Protein AF-A0A3D4B3L7-F1 (afdb_monomer_lite)

Radius of gyration: 10.41 Å; chains: 1; bounding box: 28×25×22 Å

pLDDT: mean 88.98, std 11.94, range [49.75, 97.88]

Structure (mmCIF, N/CA/C/O backbone):
data_AF-A0A3D4B3L7-F1
#
_entry.id   AF-A0A3D4B3L7-F1
#
loop_
_atom_site.group_PDB
_atom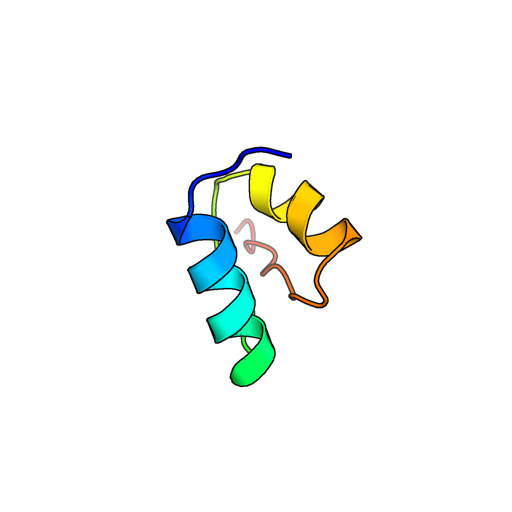_site.id
_atom_site.type_symbol
_atom_site.label_atom_id
_atom_site.label_alt_id
_atom_site.label_comp_id
_atom_site.label_asym_id
_atom_site.label_entity_id
_atom_site.label_seq_id
_atom_site.pdbx_PDB_ins_code
_atom_site.Cartn_x
_atom_site.Cartn_y
_atom_site.Cartn_z
_atom_site.occupancy
_atom_site.B_iso_or_equiv
_atom_site.auth_seq_id
_atom_site.auth_comp_id
_atom_site.auth_asym_id
_atom_site.auth_atom_id
_atom_site.pdbx_PDB_model_num
ATOM 1 N N . ILE A 1 1 ? 9.922 -4.346 -12.151 1.00 49.75 1 ILE A N 1
ATOM 2 C CA . ILE A 1 1 ? 9.698 -3.508 -10.954 1.00 49.75 1 ILE A CA 1
ATOM 3 C C . ILE A 1 1 ? 11.029 -3.410 -10.226 1.00 49.75 1 ILE A C 1
ATOM 5 O O . ILE A 1 1 ? 11.508 -4.424 -9.735 1.00 49.75 1 ILE A O 1
ATOM 9 N N . GLN A 1 2 ? 11.678 -2.249 -10.267 1.00 51.28 2 GLN A N 1
ATOM 10 C CA . GLN A 1 2 ? 12.859 -1.961 -9.451 1.00 51.28 2 GLN A CA 1
ATOM 11 C C . GLN A 1 2 ? 12.457 -0.836 -8.494 1.00 51.28 2 GLN A C 1
ATOM 13 O O . GLN A 1 2 ? 12.771 0.321 -8.746 1.00 51.28 2 GLN A O 1
ATOM 18 N N . GLY A 1 3 ? 11.682 -1.171 -7.461 1.00 62.81 3 GLY A N 1
ATOM 19 C CA . GLY A 1 3 ? 11.472 -0.263 -6.332 1.00 62.81 3 GLY A CA 1
ATOM 20 C C . GLY A 1 3 ? 12.654 -0.316 -5.368 1.00 62.81 3 GLY A C 1
ATOM 21 O O . GLY A 1 3 ? 13.620 -1.068 -5.577 1.00 62.81 3 GLY A O 1
ATOM 22 N N . SER A 1 4 ? 12.611 0.501 -4.322 1.00 75.50 4 SER A N 1
ATOM 23 C CA . SER A 1 4 ? 13.658 0.509 -3.309 1.00 75.50 4 SER A CA 1
ATOM 24 C C . SER A 1 4 ? 13.710 -0.854 -2.613 1.00 75.50 4 SER A C 1
ATOM 26 O O . SER A 1 4 ? 12.682 -1.466 -2.329 1.00 75.50 4 SER A O 1
ATOM 28 N N . HIS A 1 5 ? 14.907 -1.333 -2.256 1.00 83.75 5 HIS A N 1
ATOM 29 C CA . HIS A 1 5 ? 15.039 -2.516 -1.390 1.00 83.75 5 HIS A CA 1
ATOM 30 C C . HIS A 1 5 ? 14.253 -2.357 -0.072 1.00 83.75 5 HIS A C 1
ATOM 32 O O . HIS A 1 5 ? 13.884 -3.347 0.558 1.00 83.75 5 HIS A O 1
ATOM 38 N N . ILE A 1 6 ? 13.986 -1.109 0.327 1.00 90.94 6 ILE A N 1
ATOM 39 C CA . ILE A 1 6 ? 13.186 -0.760 1.499 1.00 90.94 6 ILE A CA 1
ATOM 40 C C . ILE A 1 6 ? 11.702 -1.085 1.280 1.00 90.94 6 ILE A C 1
ATOM 42 O O . ILE A 1 6 ? 11.089 -1.643 2.184 1.00 90.94 6 ILE A O 1
ATOM 46 N N . ASP A 1 7 ? 11.134 -0.832 0.100 1.00 91.75 7 ASP A N 1
ATOM 47 C CA . ASP A 1 7 ? 9.701 -1.056 -0.165 1.00 91.75 7 ASP A CA 1
ATOM 48 C C . ASP A 1 7 ? 9.366 -2.546 -0.097 1.00 91.75 7 ASP A C 1
ATOM 50 O O . ASP A 1 7 ? 8.370 -2.960 0.500 1.00 91.75 7 ASP A O 1
ATOM 54 N N . PHE A 1 8 ? 10.275 -3.377 -0.617 1.00 91.38 8 PHE A N 1
ATOM 55 C CA . PHE A 1 8 ? 10.162 -4.827 -0.506 1.00 91.38 8 PHE A CA 1
ATOM 56 C C . PHE A 1 8 ? 10.271 -5.309 0.949 1.00 91.38 8 PHE A C 1
ATOM 58 O O . PHE A 1 8 ? 9.514 -6.186 1.365 1.00 91.38 8 PHE A O 1
ATOM 65 N N . LEU A 1 9 ? 11.170 -4.720 1.747 1.00 94.50 9 LEU A N 1
ATOM 66 C CA . LEU A 1 9 ? 11.275 -5.027 3.176 1.00 94.50 9 LEU A CA 1
ATOM 67 C C . LEU A 1 9 ? 10.001 -4.629 3.937 1.00 94.50 9 LEU A C 1
ATOM 69 O O . LEU A 1 9 ? 9.533 -5.403 4.771 1.00 94.50 9 LEU A O 1
ATOM 73 N N . ILE A 1 10 ? 9.422 -3.464 3.636 1.00 95.88 10 ILE A N 1
ATOM 74 C CA . ILE A 1 10 ? 8.148 -3.022 4.221 1.00 95.88 10 ILE A CA 1
ATOM 75 C C . ILE A 1 10 ? 7.044 -4.028 3.882 1.00 95.88 10 ILE A C 1
ATOM 77 O O . ILE A 1 10 ? 6.334 -4.466 4.787 1.00 95.88 10 ILE A O 1
ATOM 81 N N . CYS A 1 11 ? 6.949 -4.459 2.619 1.00 95.19 11 CYS A N 1
ATOM 82 C CA . CYS A 1 11 ? 5.979 -5.472 2.204 1.00 95.19 11 CYS A CA 1
ATOM 83 C C . CYS A 1 11 ? 6.158 -6.798 2.961 1.00 95.19 11 CYS A C 1
ATOM 85 O O . CYS A 1 11 ? 5.185 -7.353 3.466 1.00 95.19 11 CYS A O 1
ATOM 87 N N . ALA A 1 12 ? 7.396 -7.285 3.095 1.00 95.25 12 ALA A N 1
ATOM 88 C CA . ALA A 1 12 ? 7.690 -8.532 3.802 1.00 95.25 12 ALA A CA 1
ATOM 89 C C . ALA A 1 12 ? 7.337 -8.467 5.298 1.00 95.25 12 ALA A C 1
ATOM 91 O O . ALA A 1 12 ? 6.856 -9.443 5.871 1.00 95.25 12 ALA A O 1
ATOM 92 N N . VAL A 1 13 ? 7.571 -7.322 5.945 1.00 96.94 13 VAL A N 1
ATOM 93 C CA . VAL A 1 13 ? 7.201 -7.121 7.353 1.00 96.94 13 VAL A CA 1
ATOM 94 C C . VAL A 1 13 ? 5.682 -7.036 7.508 1.00 96.94 13 VAL A C 1
ATOM 96 O O . VAL A 1 13 ? 5.143 -7.658 8.421 1.00 96.94 13 VAL A O 1
ATOM 99 N N . ALA A 1 14 ? 4.994 -6.308 6.626 1.00 97.81 14 ALA A N 1
ATOM 100 C CA . ALA A 1 14 ? 3.539 -6.184 6.655 1.00 97.81 14 ALA A CA 1
ATOM 101 C C . ALA A 1 14 ? 2.843 -7.544 6.486 1.00 97.81 14 ALA A C 1
ATOM 103 O O . ALA A 1 14 ? 1.968 -7.886 7.278 1.00 97.81 14 ALA A O 1
ATOM 104 N N . GLU A 1 15 ? 3.296 -8.350 5.521 1.00 96.94 15 GLU A N 1
ATOM 105 C CA . GLU A 1 15 ? 2.787 -9.707 5.279 1.00 96.94 15 GLU A CA 1
ATOM 106 C C . GLU A 1 15 ? 3.031 -10.624 6.486 1.00 96.94 15 GLU A C 1
ATOM 108 O O . GLU A 1 15 ? 2.093 -11.217 7.016 1.00 96.94 15 GLU A O 1
ATOM 113 N N . ARG A 1 16 ? 4.263 -10.650 7.013 1.00 97.25 16 ARG A N 1
ATOM 114 C CA . ARG A 1 16 ? 4.633 -11.488 8.166 1.00 97.25 16 ARG A CA 1
ATOM 115 C C . ARG A 1 16 ? 3.803 -11.200 9.419 1.00 97.25 16 ARG A C 1
ATOM 117 O O . ARG A 1 16 ? 3.652 -12.081 10.269 1.00 97.25 16 ARG A O 1
ATOM 124 N N . HIS A 1 17 ? 3.354 -9.960 9.581 1.00 97.88 17 HIS A N 1
ATOM 125 C CA . HIS A 1 17 ? 2.655 -9.495 10.775 1.00 97.88 17 HIS A CA 1
ATOM 126 C C . HIS A 1 17 ? 1.153 -9.269 10.567 1.00 97.88 17 HIS A C 1
ATOM 128 O O . HIS A 1 17 ? 0.499 -8.845 11.519 1.00 97.88 17 HIS A O 1
ATOM 134 N N . ASP A 1 18 ? 0.616 -9.565 9.380 1.00 96.50 18 ASP A N 1
ATOM 135 C CA . ASP A 1 18 ? -0.787 -9.327 9.012 1.00 96.50 18 ASP A CA 1
ATOM 136 C C . ASP A 1 18 ? -1.231 -7.874 9.285 1.00 96.50 18 ASP A C 1
ATOM 138 O O . ASP A 1 18 ? -2.267 -7.599 9.895 1.00 96.50 18 ASP A O 1
ATOM 142 N N . THR A 1 19 ? -0.391 -6.909 8.891 1.00 97.00 19 THR A N 1
ATOM 143 C CA . THR A 1 19 ? -0.663 -5.476 9.072 1.00 97.00 19 THR A CA 1
ATOM 144 C C . THR A 1 19 ? -0.872 -4.757 7.745 1.00 97.00 19 THR A C 1
ATOM 146 O O . THR A 1 19 ? -0.272 -5.080 6.722 1.00 97.00 19 THR A O 1
ATOM 149 N N . SER A 1 20 ? -1.738 -3.739 7.755 1.00 97.06 20 SER A N 1
ATOM 150 C CA . SER A 1 20 ? -1.976 -2.896 6.583 1.00 97.06 20 SER A CA 1
ATOM 151 C C . SER A 1 20 ? -0.922 -1.796 6.446 1.00 97.06 20 SER A C 1
ATOM 153 O O . SER A 1 20 ? -0.615 -1.114 7.427 1.00 97.06 20 SER A O 1
ATOM 155 N N . ILE A 1 21 ? -0.453 -1.546 5.226 1.00 96.62 21 ILE A N 1
ATOM 156 C CA . ILE A 1 21 ? 0.467 -0.451 4.902 1.00 96.62 21 ILE A CA 1
ATOM 157 C C . ILE A 1 21 ? -0.346 0.825 4.660 1.00 96.62 21 ILE A C 1
ATOM 159 O O . ILE A 1 21 ? -1.209 0.864 3.785 1.00 96.62 21 ILE A O 1
ATOM 163 N N . PHE A 1 22 ? -0.070 1.881 5.426 1.00 96.12 22 PHE A N 1
ATOM 164 C CA . PHE A 1 22 ? -0.571 3.227 5.154 1.00 96.12 22 PHE A CA 1
ATOM 165 C C . PHE A 1 22 ? 0.542 4.053 4.518 1.00 96.12 22 PHE A C 1
ATOM 167 O O . PHE A 1 22 ? 1.582 4.273 5.138 1.00 96.12 22 PHE A O 1
ATOM 174 N N . THR A 1 23 ? 0.334 4.486 3.280 1.00 93.00 23 THR A N 1
ATOM 175 C CA . THR A 1 23 ? 1.342 5.199 2.496 1.00 93.00 23 THR A CA 1
ATOM 176 C C . THR A 1 23 ? 0.675 6.164 1.519 1.00 93.00 23 THR A C 1
ATOM 178 O O . THR A 1 23 ? -0.488 5.984 1.163 1.00 93.00 23 THR A O 1
ATOM 181 N N . THR A 1 24 ? 1.407 7.197 1.105 1.00 92.50 24 THR A N 1
ATOM 182 C CA . THR A 1 24 ? 1.056 8.062 -0.037 1.00 92.50 24 THR A CA 1
ATOM 183 C C . THR A 1 24 ? 1.862 7.707 -1.288 1.00 92.50 24 THR A C 1
ATOM 185 O O . THR A 1 24 ? 1.808 8.436 -2.271 1.00 92.50 24 THR A O 1
ATOM 188 N N . ASP A 1 25 ? 2.678 6.656 -1.212 1.00 91.50 25 ASP A N 1
ATOM 189 C CA . ASP A 1 25 ? 3.484 6.146 -2.312 1.00 91.50 25 ASP A CA 1
ATOM 190 C C . ASP A 1 25 ? 2.681 5.114 -3.111 1.00 91.50 25 ASP A C 1
ATOM 192 O O . ASP A 1 25 ? 2.306 4.056 -2.593 1.00 91.50 25 ASP A O 1
ATOM 196 N N . ASP A 1 26 ? 2.412 5.439 -4.373 1.00 90.19 26 ASP A N 1
ATOM 197 C CA . ASP A 1 26 ? 1.574 4.630 -5.250 1.00 90.19 26 ASP A CA 1
ATOM 198 C C . ASP A 1 26 ? 2.263 3.346 -5.734 1.00 90.1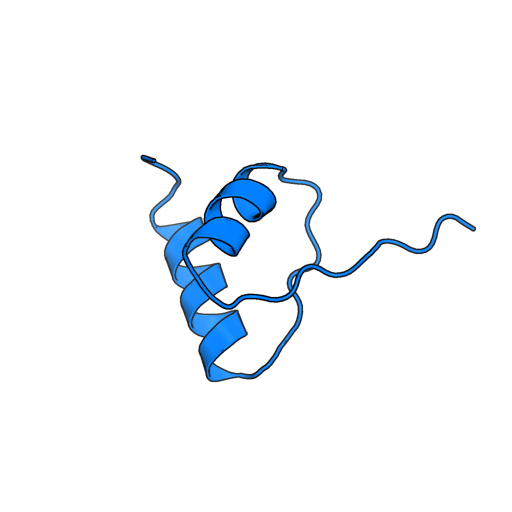9 26 ASP A C 1
ATOM 200 O O . ASP A 1 26 ? 1.566 2.439 -6.205 1.00 90.19 26 ASP A O 1
ATOM 204 N N . ASP A 1 27 ? 3.587 3.205 -5.582 1.00 90.44 27 ASP A N 1
ATOM 205 C CA . ASP A 1 27 ? 4.302 1.984 -5.976 1.00 90.44 27 ASP A CA 1
ATOM 206 C C . ASP A 1 27 ? 3.822 0.761 -5.178 1.00 90.44 27 ASP A C 1
ATOM 208 O O . ASP A 1 27 ? 3.805 -0.359 -5.695 1.00 90.44 27 ASP A O 1
ATOM 212 N N . PHE A 1 28 ? 3.321 0.960 -3.954 1.00 93.00 28 PHE A N 1
ATOM 213 C CA . PHE A 1 28 ? 2.746 -0.118 -3.145 1.00 93.00 28 PHE A CA 1
ATOM 214 C C . PHE A 1 28 ? 1.485 -0.737 -3.760 1.00 93.00 28 PHE A C 1
ATOM 216 O O . PHE A 1 28 ? 1.200 -1.903 -3.483 1.00 93.00 28 PHE A O 1
ATOM 223 N N . ASN A 1 29 ? 0.772 -0.020 -4.638 1.00 92.94 29 ASN A N 1
ATOM 224 C CA . ASN A 1 29 ? -0.322 -0.613 -5.410 1.00 92.94 29 ASN A CA 1
ATOM 225 C C . ASN A 1 29 ? 0.208 -1.685 -6.374 1.00 92.94 29 ASN A C 1
ATOM 227 O O . ASN A 1 29 ? -0.361 -2.769 -6.442 1.00 92.94 29 ASN A O 1
ATOM 231 N N . GLN A 1 30 ? 1.336 -1.429 -7.049 1.00 92.25 30 GLN A N 1
ATOM 232 C CA . GLN A 1 30 ? 1.979 -2.408 -7.939 1.00 92.25 30 GLN A CA 1
ATOM 233 C C . GLN A 1 30 ? 2.544 -3.594 -7.146 1.00 92.25 30 GLN A C 1
ATOM 235 O O . GLN A 1 30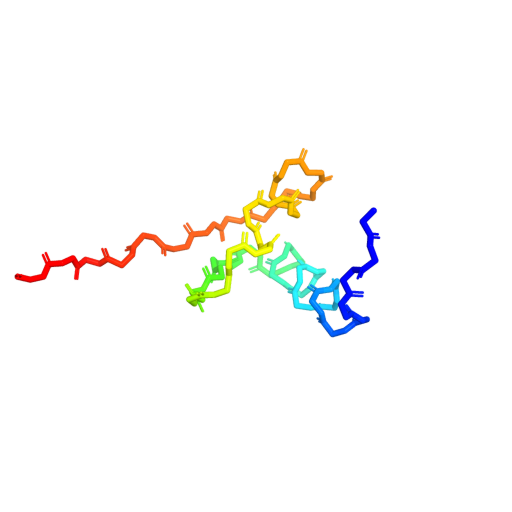 ? 2.474 -4.739 -7.588 1.00 92.25 30 GLN A O 1
ATOM 240 N N . TYR A 1 31 ? 3.088 -3.349 -5.950 1.00 92.31 31 TYR A N 1
ATOM 241 C CA . TYR A 1 31 ? 3.526 -4.433 -5.069 1.00 92.31 31 TYR A CA 1
ATOM 242 C C . TYR A 1 31 ? 2.362 -5.313 -4.605 1.00 92.31 31 TYR A C 1
ATOM 244 O O . TYR A 1 31 ? 2.520 -6.533 -4.588 1.00 92.31 31 TYR A O 1
ATOM 252 N N . ALA A 1 32 ? 1.200 -4.734 -4.286 1.00 93.81 32 ALA A N 1
ATOM 253 C CA . ALA A 1 32 ? 0.009 -5.478 -3.869 1.00 93.81 32 ALA A CA 1
ATOM 254 C C . ALA A 1 32 ? -0.547 -6.412 -4.966 1.00 93.81 32 ALA A C 1
ATOM 256 O O . ALA A 1 32 ? -1.244 -7.376 -4.655 1.00 93.81 32 ALA A O 1
ATOM 257 N N . GLU A 1 33 ? -0.205 -6.185 -6.240 1.00 93.31 33 GLU A N 1
ATOM 258 C CA . GLU A 1 33 ? -0.529 -7.111 -7.339 1.00 93.31 33 GLU A CA 1
ATOM 259 C C . GLU A 1 33 ? 0.308 -8.403 -7.303 1.00 93.31 33 GLU A C 1
ATOM 261 O O . GLU A 1 33 ? -0.087 -9.422 -7.874 1.00 93.31 33 GLU A O 1
ATOM 266 N N . HIS A 1 34 ? 1.470 -8.380 -6.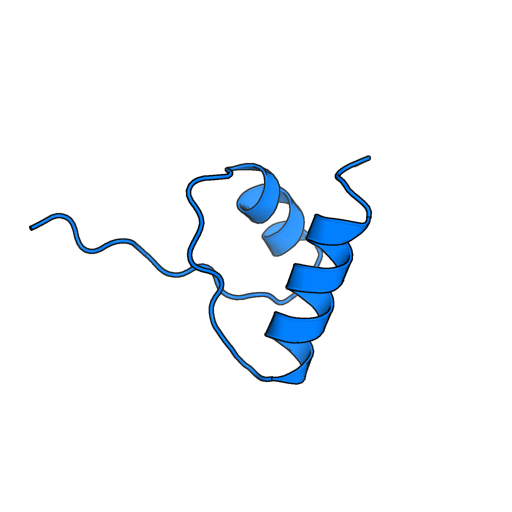642 1.00 91.19 34 HIS A N 1
ATOM 267 C CA . HIS A 1 34 ? 2.440 -9.481 -6.646 1.00 91.19 34 HIS A CA 1
ATOM 268 C C . HIS A 1 34 ? 2.728 -10.072 -5.261 1.00 91.19 34 HIS A C 1
ATOM 270 O O . HIS A 1 34 ? 3.141 -11.228 -5.164 1.00 91.19 34 HIS A O 1
ATOM 276 N N . ILE A 1 35 ? 2.539 -9.292 -4.200 1.00 91.31 35 ILE A N 1
ATOM 277 C CA . ILE A 1 35 ? 2.815 -9.652 -2.809 1.00 91.31 35 ILE A CA 1
ATOM 278 C C . ILE A 1 35 ? 1.507 -9.480 -2.025 1.00 91.31 35 ILE A C 1
ATOM 280 O O . ILE A 1 35 ? 0.856 -8.448 -2.188 1.00 91.31 35 ILE A O 1
ATOM 284 N N . PRO A 1 36 ? 1.105 -10.442 -1.173 1.00 94.44 36 PRO A N 1
ATOM 285 C CA . PRO A 1 36 ? -0.171 -10.396 -0.458 1.00 94.44 36 PRO A CA 1
ATOM 286 C C . PRO A 1 36 ? -0.128 -9.413 0.725 1.00 94.44 36 PRO A C 1
ATOM 288 O O . PRO A 1 36 ? -0.201 -9.801 1.887 1.00 94.44 36 PRO A O 1
ATOM 291 N N . VAL A 1 37 ? 0.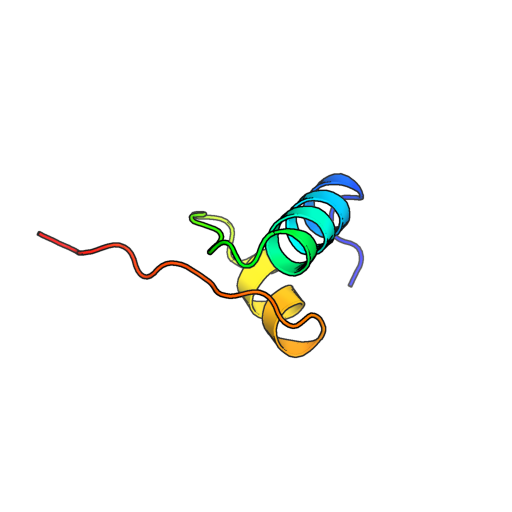001 -8.122 0.427 1.00 95.81 37 VAL A N 1
ATOM 292 C CA . VAL A 1 37 ? -0.042 -7.027 1.402 1.00 95.81 37 VAL A CA 1
ATOM 293 C C . VAL A 1 37 ? -1.359 -6.266 1.295 1.00 95.81 37 VAL A C 1
ATOM 295 O O . VAL A 1 37 ? -1.906 -6.086 0.210 1.00 95.81 37 VAL A O 1
ATOM 298 N N . THR A 1 38 ? -1.869 -5.790 2.431 1.00 97.06 38 THR A N 1
ATOM 299 C CA . THR A 1 38 ? -3.095 -4.980 2.482 1.00 97.06 38 THR A CA 1
ATOM 300 C C . THR A 1 38 ? -2.739 -3.499 2.553 1.00 97.06 38 THR A C 1
ATOM 302 O O . THR A 1 38 ? -1.932 -3.102 3.390 1.00 97.06 38 THR A O 1
ATOM 305 N N . LEU A 1 39 ? -3.367 -2.660 1.726 1.00 96.19 39 LEU A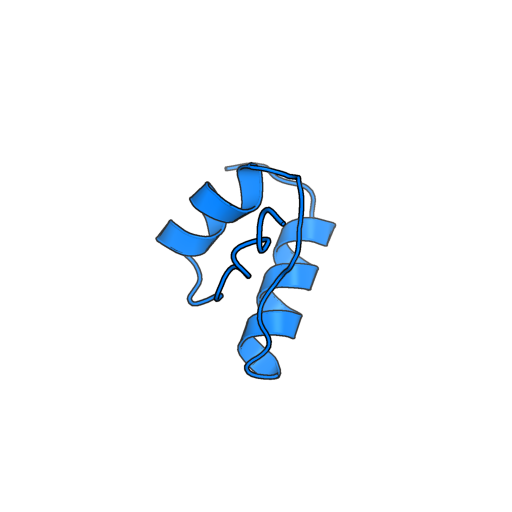 N 1
ATOM 306 C CA . LEU A 1 39 ? -3.205 -1.204 1.792 1.00 96.19 39 LEU A CA 1
ATOM 307 C C . LEU A 1 39 ? -4.343 -0.567 2.598 1.00 96.19 39 LEU A C 1
ATOM 309 O O . LEU A 1 39 ? -5.514 -0.917 2.439 1.00 96.19 39 LEU A O 1
ATOM 313 N N . HIS A 1 40 ? -4.001 0.367 3.486 1.00 95.19 40 HIS A N 1
ATOM 314 C CA . HIS A 1 40 ? -4.977 1.078 4.304 1.00 95.19 40 HIS A CA 1
ATOM 315 C C . HIS A 1 40 ? -5.608 2.237 3.522 1.00 95.19 40 HIS A C 1
ATOM 317 O O . HIS A 1 40 ? -4.935 3.209 3.181 1.00 95.19 40 HIS A O 1
ATOM 323 N N . ASN A 1 41 ? -6.928 2.193 3.331 1.00 86.56 41 ASN A N 1
ATOM 324 C CA . ASN A 1 41 ? -7.675 3.304 2.744 1.00 86.56 41 ASN A CA 1
ATOM 325 C C . ASN A 1 41 ? -7.751 4.485 3.722 1.00 86.56 41 ASN A C 1
ATOM 327 O O . ASN A 1 41 ? -8.404 4.403 4.767 1.00 86.56 41 ASN A O 1
ATOM 331 N N . ALA A 1 42 ? -7.103 5.602 3.376 1.00 81.25 42 ALA A N 1
ATOM 332 C CA . ALA A 1 42 ? -7.238 6.852 4.116 1.00 81.25 42 ALA A CA 1
ATOM 333 C C . ALA A 1 42 ? -8.724 7.242 4.202 1.00 81.25 42 ALA A C 1
ATOM 335 O O . ALA A 1 42 ? -9.400 7.364 3.180 1.00 81.25 42 ALA A O 1
ATOM 336 N N . ARG A 1 43 ? -9.251 7.455 5.413 1.00 81.69 43 ARG A N 1
ATOM 337 C CA . ARG A 1 43 ? -10.585 8.047 5.561 1.00 81.69 43 ARG A CA 1
ATOM 338 C C . ARG A 1 43 ? -10.468 9.525 5.208 1.00 81.69 43 ARG A C 1
ATOM 340 O O . ARG A 1 43 ? -9.837 10.270 5.952 1.00 81.69 43 ARG A O 1
ATOM 347 N N . MET A 1 44 ? -11.048 9.938 4.085 1.00 72.44 44 MET A N 1
ATOM 348 C CA . MET A 1 44 ? -11.274 11.360 3.840 1.00 72.44 44 MET A CA 1
ATOM 349 C C . MET A 1 44 ? -12.407 11.810 4.768 1.00 72.44 44 MET A C 1
ATOM 351 O O . MET A 1 44 ? -13.493 11.228 4.733 1.00 72.44 44 MET A O 1
ATOM 355 N N . GLY A 1 45 ? -12.088 12.733 5.678 1.00 57.81 45 GLY A N 1
ATOM 356 C CA . GLY A 1 45 ? -13.041 13.354 6.601 1.00 57.81 45 GLY A CA 1
ATOM 357 C C . GLY A 1 45 ? -13.868 14.450 5.949 1.00 57.81 45 GLY A C 1
ATOM 358 O O . GLY A 1 45 ? -13.494 14.893 4.840 1.00 57.81 45 GLY A O 1
#

Secondary structure (DSSP, 8-state):
----HHHHHHHHHHHHHT-EEP-S-THHHHHHTTS--EEP-----

Sequence (45 aa):
IQGSHIDFLICAVAERHDTSIFTTDDDFNQYAEHIPVTLHNARMG

Foldseek 3Di:
DDDDPVLVVVLVVCLVVVHADEDPDCVVVVVVVPGVHHHDDDDDD